Protein AF-A0A9D4YZ09-F1 (afdb_monomer)

pLDDT: mean 78.32, std 15.2, range [42.25, 94.75]

Organism: Chlorella vulgaris (NCBI:txid3077)

Mean predicted aligned error: 13.82 Å

Structure (mmCIF, N/CA/C/O backbone):
data_AF-A0A9D4YZ09-F1
#
_entry.id   AF-A0A9D4YZ09-F1
#
loop_
_atom_site.group_PDB
_atom_site.id
_atom_site.type_symbol
_atom_site.label_atom_id
_atom_site.label_alt_id
_atom_site.label_comp_id
_atom_site.label_asym_id
_atom_site.label_entity_id
_atom_site.label_seq_id
_atom_site.pdbx_PDB_ins_code
_atom_site.Cartn_x
_atom_site.Cartn_y
_atom_site.Cartn_z
_atom_site.occupancy
_atom_site.B_iso_or_equiv
_atom_site.auth_seq_id
_atom_site.auth_comp_id
_atom_site.auth_asym_id
_atom_site.auth_atom_id
_atom_site.pdbx_PDB_model_num
ATOM 1 N N . MET A 1 1 ? -35.721 -37.716 -75.161 1.00 42.25 1 MET A N 1
ATOM 2 C CA . MET A 1 1 ? -34.838 -36.580 -75.488 1.00 42.25 1 MET A CA 1
ATOM 3 C C . MET A 1 1 ? -34.906 -35.580 -74.346 1.00 42.25 1 MET A C 1
ATOM 5 O O . MET A 1 1 ? -36.012 -35.273 -73.939 1.00 42.25 1 MET A O 1
ATOM 9 N N . LEU A 1 2 ? -33.731 -35.188 -73.836 1.00 50.28 2 LEU A N 1
ATOM 10 C CA . LEU A 1 2 ? -33.359 -33.911 -73.199 1.00 50.28 2 LEU A CA 1
ATOM 11 C C . LEU A 1 2 ? -34.378 -33.207 -72.284 1.00 50.28 2 LEU A C 1
ATOM 13 O O . LEU A 1 2 ? -35.423 -32.793 -72.766 1.00 50.28 2 LEU A O 1
ATOM 17 N N . SER A 1 3 ? -33.992 -32.945 -71.026 1.00 43.62 3 SER A N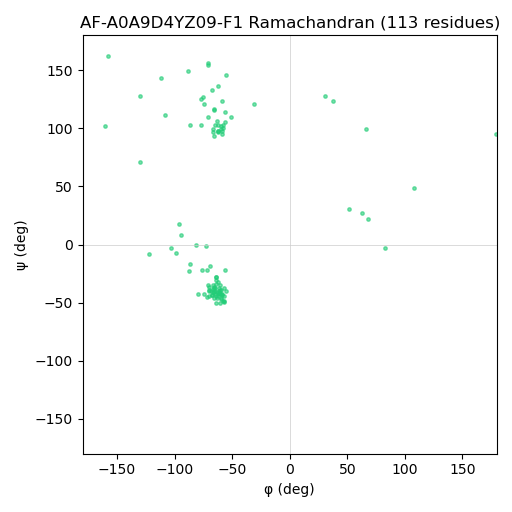 1
ATOM 18 C CA . SER A 1 3 ? -34.164 -31.654 -70.308 1.00 43.62 3 SER A CA 1
ATOM 19 C C . SER A 1 3 ? -33.593 -31.789 -68.885 1.00 43.62 3 SER A C 1
ATOM 21 O O . SER A 1 3 ? -34.132 -32.533 -68.078 1.00 43.62 3 SER A O 1
ATOM 23 N N . PHE A 1 4 ? -32.341 -31.394 -68.636 1.00 44.59 4 PHE A N 1
ATOM 24 C CA . PHE A 1 4 ? -31.876 -30.058 -68.210 1.00 44.59 4 PHE A CA 1
ATOM 25 C C . PHE A 1 4 ? -32.345 -29.617 -66.804 1.00 44.59 4 PHE A C 1
ATOM 27 O O . PHE A 1 4 ? -33.460 -29.152 -66.618 1.00 44.59 4 PHE A O 1
ATOM 34 N N . LEU A 1 5 ? -31.418 -29.787 -65.848 1.00 51.34 5 LEU A N 1
ATOM 35 C CA . LEU A 1 5 ? -30.958 -28.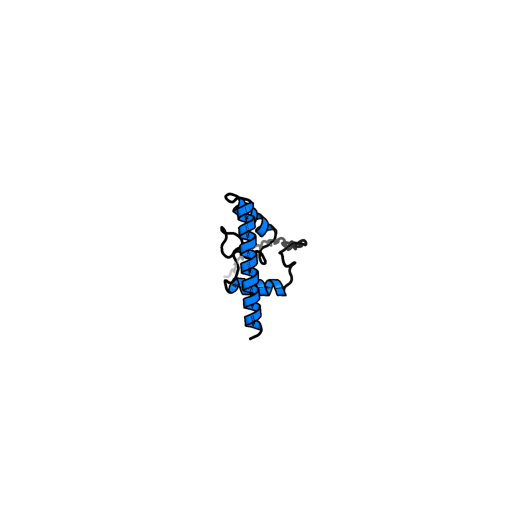852 -64.803 1.00 51.34 5 LEU A CA 1
ATOM 36 C C . LEU A 1 5 ? -31.937 -27.813 -64.223 1.00 51.34 5 LEU A C 1
ATOM 38 O O . LEU A 1 5 ? -32.358 -26.904 -64.927 1.00 51.34 5 LEU A O 1
ATOM 42 N N . ALA A 1 6 ? -32.033 -27.789 -62.888 1.00 55.19 6 ALA A N 1
ATOM 43 C CA . ALA A 1 6 ? -31.859 -26.551 -62.115 1.00 55.19 6 ALA A CA 1
ATOM 44 C C . ALA A 1 6 ? -31.527 -26.854 -60.639 1.00 55.19 6 ALA A C 1
ATOM 46 O O . ALA A 1 6 ? -32.404 -27.160 -59.834 1.00 55.19 6 ALA A O 1
ATOM 47 N N . VAL A 1 7 ? -30.249 -26.732 -60.268 1.00 55.50 7 VAL A N 1
ATOM 48 C CA . VAL A 1 7 ? -29.836 -26.534 -58.870 1.00 55.50 7 VAL A CA 1
ATOM 49 C C . VAL A 1 7 ? -30.120 -25.071 -58.541 1.00 55.50 7 VAL A C 1
ATOM 51 O O . VAL A 1 7 ? -29.392 -24.186 -58.985 1.00 55.50 7 VAL A O 1
ATOM 54 N N . SER A 1 8 ? -31.198 -24.798 -57.807 1.00 49.78 8 SER A N 1
ATOM 55 C CA . SER A 1 8 ? -31.468 -23.449 -57.308 1.00 49.78 8 SER A CA 1
ATOM 56 C C . SER A 1 8 ? -30.751 -23.259 -55.974 1.00 49.78 8 SER A C 1
ATOM 58 O O . SER A 1 8 ? -31.162 -23.780 -54.938 1.00 49.78 8 SER A O 1
ATOM 60 N N . ALA A 1 9 ? -29.628 -22.546 -56.018 1.00 56.19 9 ALA A N 1
ATOM 61 C CA . ALA A 1 9 ? -28.900 -22.114 -54.840 1.00 56.19 9 ALA A CA 1
ATOM 62 C C . ALA A 1 9 ? -29.700 -21.018 -54.118 1.00 56.19 9 ALA A C 1
ATOM 64 O O . ALA A 1 9 ? -29.783 -19.882 -54.590 1.00 56.19 9 ALA A O 1
ATOM 65 N N . CYS A 1 10 ? -30.255 -21.331 -52.946 1.00 49.59 10 CYS A N 1
ATOM 66 C CA . CYS A 1 10 ? -30.741 -20.306 -52.028 1.00 49.59 10 CYS A CA 1
ATOM 67 C C . CYS A 1 10 ? -29.539 -19.508 -51.510 1.00 49.59 10 CYS A C 1
ATOM 69 O O . CYS A 1 10 ? -28.795 -19.931 -50.627 1.00 49.59 10 CYS A O 1
ATOM 71 N N . ARG A 1 11 ? -29.338 -18.346 -52.127 1.00 54.19 11 ARG A N 1
ATOM 72 C CA . ARG A 1 11 ? -28.359 -17.324 -51.772 1.00 54.19 11 ARG A CA 1
ATOM 73 C C . ARG A 1 11 ? -28.579 -16.917 -50.312 1.00 54.19 11 ARG A C 1
ATOM 75 O O . ARG A 1 11 ? -29.542 -16.224 -50.000 1.00 54.19 11 ARG A O 1
ATOM 82 N N . ALA A 1 12 ? -27.693 -17.367 -49.424 1.00 58.56 12 ALA A N 1
ATOM 83 C CA . ALA A 1 12 ? -27.681 -16.964 -48.025 1.00 58.56 12 ALA A CA 1
ATOM 84 C C . ALA A 1 12 ? -27.578 -15.434 -47.941 1.00 58.56 12 ALA A C 1
ATOM 86 O O . ALA A 1 12 ? -26.580 -14.838 -48.358 1.00 58.56 12 ALA A O 1
ATOM 87 N N . ALA A 1 13 ? -28.631 -14.797 -47.433 1.00 62.06 13 ALA A N 1
ATOM 88 C CA . ALA A 1 13 ? -28.620 -13.384 -47.108 1.00 62.06 13 ALA A CA 1
ATOM 89 C C . ALA A 1 13 ? -27.583 -13.168 -46.000 1.00 62.06 13 ALA A C 1
ATOM 91 O O . ALA A 1 13 ? -27.785 -13.556 -44.850 1.00 62.06 13 ALA A O 1
ATOM 92 N N . ARG A 1 14 ? -26.440 -12.577 -46.353 1.00 60.47 14 ARG A N 1
ATOM 93 C CA . ARG A 1 14 ? -25.504 -12.043 -45.366 1.00 60.47 14 ARG A CA 1
ATOM 94 C C . ARG A 1 14 ? -26.197 -10.864 -44.695 1.00 60.47 14 ARG A C 1
ATOM 96 O O . ARG A 1 14 ? -26.228 -9.769 -45.245 1.00 60.47 14 ARG A O 1
ATOM 103 N N . SER A 1 15 ? -26.796 -11.117 -43.536 1.00 53.78 15 SER A N 1
ATOM 104 C CA . SER A 1 15 ? -27.215 -10.065 -42.620 1.00 53.78 15 SER A CA 1
ATOM 105 C C . SER A 1 15 ? -25.956 -9.318 -42.188 1.00 53.78 15 SER A C 1
ATOM 107 O O . SER A 1 15 ? -25.156 -9.840 -41.413 1.00 53.78 15 SER A O 1
ATOM 109 N N . SER A 1 16 ? -25.732 -8.133 -42.754 1.00 62.44 16 SER A N 1
ATOM 110 C CA . SER A 1 16 ? -24.693 -7.219 -42.291 1.00 62.44 16 SER A CA 1
ATOM 111 C C . SER A 1 16 ? -25.074 -6.747 -40.894 1.00 62.44 16 SER A C 1
ATOM 113 O O . SER A 1 16 ? -25.822 -5.787 -40.733 1.00 62.44 16 SER A O 1
ATOM 115 N N . THR A 1 17 ? -24.576 -7.433 -39.870 1.00 59.59 17 THR A N 1
ATOM 116 C CA . THR A 1 17 ? -24.564 -6.899 -38.512 1.00 59.59 17 THR A CA 1
ATOM 117 C C . THR A 1 17 ? -23.642 -5.686 -38.518 1.00 59.59 17 THR A C 1
ATOM 119 O O . THR A 1 17 ? -22.420 -5.831 -38.565 1.00 59.59 17 THR A O 1
ATOM 122 N N . LEU A 1 18 ? -24.225 -4.487 -38.525 1.00 62.94 18 LEU A N 1
ATOM 123 C CA . LEU A 1 18 ? -23.516 -3.260 -38.187 1.00 62.94 18 LEU A CA 1
ATOM 124 C C . LEU A 1 18 ? -23.064 -3.409 -36.736 1.00 62.94 18 LEU A C 1
ATOM 126 O O . LEU A 1 18 ? -23.853 -3.242 -35.809 1.00 62.94 18 LEU A O 1
ATOM 130 N N . VAL A 1 19 ? -21.811 -3.812 -36.542 1.00 64.19 19 VAL A N 1
ATOM 131 C CA . VAL A 1 19 ? -21.183 -3.796 -35.225 1.00 64.19 19 VAL A CA 1
ATOM 132 C C . VAL A 1 19 ? -21.081 -2.317 -34.856 1.00 64.19 19 VAL A C 1
ATOM 134 O O . VAL A 1 19 ? -20.423 -1.580 -35.598 1.00 64.19 19 VAL A O 1
ATOM 137 N N . PRO A 1 20 ? -21.742 -1.828 -33.793 1.00 58.31 20 PRO A N 1
ATOM 138 C CA . PRO A 1 20 ? -21.481 -0.474 -33.346 1.00 58.31 20 PRO A CA 1
ATOM 139 C C . PRO A 1 20 ? -19.991 -0.419 -33.025 1.00 58.31 20 PRO A C 1
ATOM 141 O O . PRO A 1 20 ? -19.485 -1.237 -32.252 1.00 58.31 20 PRO A O 1
ATOM 144 N N . ALA A 1 21 ? -19.273 0.501 -33.669 1.00 65.00 21 ALA A N 1
ATOM 145 C CA . ALA A 1 21 ? -17.928 0.832 -33.253 1.00 65.00 21 ALA A CA 1
ATOM 146 C C . ALA A 1 21 ? -18.055 1.281 -31.798 1.00 65.00 21 ALA A C 1
ATOM 148 O O . ALA A 1 21 ? -18.566 2.366 -31.521 1.00 65.00 21 ALA A O 1
ATOM 149 N N . LEU A 1 22 ? -17.680 0.405 -30.865 1.00 62.09 22 LEU A N 1
ATOM 150 C CA . LEU A 1 22 ? -17.474 0.783 -29.482 1.00 62.09 22 LEU A CA 1
ATOM 151 C C . LEU A 1 22 ? -16.394 1.854 -29.546 1.00 62.09 22 LEU A C 1
ATOM 153 O O . LEU A 1 22 ? -15.213 1.539 -29.696 1.00 62.09 22 LEU A O 1
ATOM 157 N N . SER A 1 23 ? -16.810 3.121 -29.523 1.00 63.25 23 SER A N 1
ATOM 158 C CA . SER A 1 23 ? -15.907 4.220 -29.243 1.00 63.25 23 SER A CA 1
ATOM 159 C C . SER A 1 23 ? -15.215 3.806 -27.959 1.00 63.25 23 SER A C 1
ATOM 161 O O . SER A 1 23 ? -15.871 3.643 -26.927 1.00 63.25 23 SER A O 1
ATOM 163 N N . ARG A 1 24 ? -13.923 3.475 -28.056 1.00 61.34 24 ARG A N 1
ATOM 164 C CA . ARG A 1 24 ? -13.088 3.185 -26.899 1.00 61.34 24 ARG A CA 1
ATOM 165 C C . ARG A 1 24 ? -13.190 4.456 -26.085 1.00 61.34 24 ARG A C 1
ATOM 167 O O . ARG A 1 24 ? -12.590 5.462 -26.449 1.00 61.34 24 ARG A O 1
ATOM 174 N N . GLN A 1 25 ? -14.036 4.435 -25.064 1.00 62.16 25 GLN A N 1
ATOM 175 C CA . GLN A 1 25 ? -14.163 5.534 -24.139 1.00 62.16 25 GLN A CA 1
ATOM 176 C C . GLN A 1 25 ? -12.787 5.608 -23.500 1.00 62.16 25 GLN A C 1
ATOM 178 O O . GLN A 1 25 ? -12.431 4.771 -22.668 1.00 62.16 25 GLN A O 1
ATOM 183 N N . ALA A 1 26 ? -11.954 6.508 -24.021 1.00 61.16 26 ALA A N 1
ATOM 184 C CA . ALA A 1 26 ? -10.707 6.863 -23.400 1.00 61.16 26 ALA A CA 1
ATOM 185 C C . ALA A 1 26 ? -11.145 7.385 -22.044 1.00 61.16 26 ALA A C 1
ATOM 187 O O . ALA A 1 26 ? -11.691 8.481 -21.928 1.00 61.16 26 ALA A O 1
ATOM 188 N N . ARG A 1 27 ? -11.037 6.526 -21.029 1.00 58.00 27 ARG A N 1
ATOM 189 C CA . ARG A 1 27 ? -11.098 6.980 -19.658 1.00 58.00 27 ARG A CA 1
ATOM 190 C C . ARG A 1 27 ? -9.892 7.890 -19.555 1.00 58.00 27 ARG A C 1
ATOM 192 O O . ARG A 1 27 ? -8.765 7.412 -19.482 1.00 58.00 27 ARG A O 1
ATOM 199 N N . CYS A 1 28 ? -10.124 9.189 -19.694 1.00 55.69 28 CYS A N 1
ATOM 200 C CA . CYS A 1 28 ? -9.180 10.187 -19.249 1.00 55.69 28 CYS A CA 1
ATOM 201 C C . CYS A 1 28 ? -9.042 9.897 -17.758 1.00 55.69 28 CYS A C 1
ATOM 203 O O . CYS A 1 28 ? -9.936 10.239 -16.987 1.00 55.69 28 CYS A O 1
ATOM 205 N N . TYR A 1 29 ? -8.022 9.125 -17.381 1.00 55.28 29 TYR A N 1
ATOM 206 C CA . TYR A 1 29 ? -7.661 8.951 -15.988 1.00 55.28 29 TYR A CA 1
ATOM 207 C C . TYR A 1 29 ? -7.340 10.361 -15.507 1.00 55.28 29 TYR A C 1
ATOM 209 O O . TYR A 1 29 ? -6.341 10.953 -15.917 1.00 55.28 29 TYR A O 1
ATOM 217 N N . GLY A 1 30 ? -8.288 10.952 -14.781 1.00 53.91 30 GLY A N 1
ATOM 218 C CA . GLY A 1 30 ? -8.073 12.218 -14.112 1.00 53.91 30 GLY A CA 1
ATOM 219 C C . GLY A 1 30 ? -6.856 12.073 -13.209 1.00 53.91 30 GLY A C 1
ATOM 220 O O . GLY A 1 30 ? -6.583 10.992 -12.693 1.00 53.91 30 GLY A O 1
ATOM 221 N N . VAL A 1 31 ? -6.113 13.164 -13.085 1.00 54.34 31 VAL A N 1
ATOM 222 C CA . VAL A 1 31 ? -5.094 13.403 -12.058 1.00 54.34 31 VAL A CA 1
ATOM 223 C C . VAL A 1 31 ? -5.483 12.679 -10.749 1.00 54.34 31 VAL A C 1
ATOM 225 O O . VAL A 1 31 ? -6.580 12.930 -10.252 1.00 54.34 31 VAL A O 1
ATOM 228 N N . GLY A 1 32 ? -4.640 11.763 -10.243 1.00 58.72 32 GLY A N 1
ATOM 229 C CA . GLY A 1 32 ? -4.931 10.916 -9.062 1.00 58.72 32 GLY A CA 1
ATOM 230 C C . GLY A 1 32 ? -5.198 9.430 -9.360 1.00 58.72 32 GLY A C 1
ATOM 231 O O . GLY A 1 32 ? -6.210 8.871 -8.950 1.00 58.72 32 GLY A O 1
ATOM 232 N N . SER A 1 33 ? -4.336 8.778 -10.151 1.00 72.56 33 SER A N 1
ATOM 233 C CA . SER A 1 33 ? -4.488 7.342 -10.451 1.00 72.56 33 SER A CA 1
ATOM 234 C C . SER A 1 33 ? -3.971 6.468 -9.306 1.00 72.56 33 SER A C 1
ATOM 236 O O . SER A 1 33 ? -4.606 5.465 -9.002 1.00 72.56 33 SER A O 1
ATOM 238 N N . HIS A 1 34 ? -2.816 6.829 -8.737 1.00 81.31 34 HIS A N 1
ATOM 239 C CA . HIS A 1 34 ? -2.015 6.088 -7.755 1.00 81.31 34 HIS A CA 1
ATOM 240 C C . HIS A 1 34 ? -1.113 7.080 -6.999 1.00 81.31 34 HIS A C 1
ATOM 242 O O . HIS A 1 34 ? -0.779 8.132 -7.552 1.00 81.31 34 HIS A O 1
ATOM 248 N N . MET A 1 35 ? -0.579 6.692 -5.834 1.00 85.94 35 MET A N 1
ATOM 249 C CA . MET A 1 35 ? 0.332 7.524 -5.021 1.00 85.94 35 MET A CA 1
ATOM 250 C C . MET A 1 35 ? 1.600 8.019 -5.745 1.00 85.94 35 MET A C 1
ATOM 252 O O . MET A 1 35 ? 2.229 8.975 -5.301 1.00 85.94 35 MET A O 1
ATOM 256 N N . SER A 1 36 ? 2.016 7.353 -6.824 1.00 87.38 36 SER A N 1
ATOM 257 C CA . SER A 1 36 ? 3.232 7.673 -7.585 1.00 87.38 36 SER A CA 1
ATOM 258 C C . SER A 1 36 ? 2.996 8.592 -8.790 1.00 87.38 36 SER A C 1
ATOM 260 O O . SER A 1 36 ? 3.903 8.757 -9.607 1.00 87.38 36 SER A O 1
ATOM 262 N N . ASP A 1 37 ? 1.787 9.144 -8.953 1.00 86.94 37 ASP A N 1
ATOM 263 C CA . ASP A 1 37 ? 1.394 10.019 -10.073 1.00 86.94 37 ASP A CA 1
ATOM 264 C C . ASP A 1 37 ? 1.704 9.437 -11.468 1.00 86.94 37 ASP A C 1
ATOM 266 O O . ASP A 1 37 ? 1.927 10.153 -12.445 1.00 86.94 37 ASP A O 1
ATOM 270 N N . ASN A 1 38 ? 1.670 8.106 -11.584 1.00 85.44 38 ASN A N 1
ATOM 271 C CA . ASN A 1 38 ? 2.049 7.340 -12.777 1.00 85.44 38 ASN A CA 1
ATOM 272 C C . ASN A 1 38 ? 3.527 7.478 -13.195 1.00 85.44 38 ASN A C 1
ATOM 274 O O . ASN A 1 38 ? 3.847 7.295 -14.371 1.00 85.44 38 ASN A O 1
ATOM 278 N N . ASN A 1 39 ? 4.443 7.763 -12.266 1.00 90.00 39 ASN A N 1
ATOM 279 C CA . ASN A 1 39 ? 5.874 7.711 -12.558 1.00 90.00 39 ASN A CA 1
ATOM 280 C C . ASN A 1 39 ? 6.303 6.255 -12.867 1.00 90.00 39 ASN A C 1
ATOM 282 O O . ASN A 1 39 ? 6.232 5.399 -11.977 1.00 90.00 39 ASN A O 1
ATOM 286 N N . PRO A 1 40 ? 6.766 5.950 -14.097 1.00 90.00 40 PRO A N 1
ATOM 287 C CA . PRO A 1 40 ? 7.036 4.577 -14.519 1.00 90.00 40 PRO A CA 1
ATOM 288 C C . PRO A 1 40 ? 8.164 3.911 -13.726 1.00 90.00 40 PRO A C 1
ATOM 290 O O . PRO A 1 40 ? 8.090 2.714 -13.462 1.00 90.00 40 PRO A O 1
ATOM 293 N N . GLU A 1 41 ? 9.180 4.669 -13.307 1.00 90.62 41 GLU A N 1
ATOM 294 C CA . GLU A 1 41 ? 10.331 4.119 -12.580 1.00 90.62 41 GLU A CA 1
ATOM 295 C C . GLU A 1 41 ? 9.932 3.640 -11.179 1.00 90.62 41 GLU A C 1
ATOM 297 O O . GLU A 1 41 ? 10.353 2.575 -10.725 1.00 90.62 41 GLU A O 1
ATOM 302 N N . ILE A 1 42 ? 9.065 4.404 -10.507 1.00 90.81 42 ILE A N 1
ATOM 303 C CA . ILE A 1 42 ? 8.545 4.059 -9.180 1.00 90.81 42 ILE A CA 1
ATOM 304 C C . ILE A 1 42 ? 7.604 2.859 -9.290 1.00 90.81 42 ILE A C 1
ATOM 306 O O . ILE A 1 42 ? 7.721 1.911 -8.516 1.00 90.81 42 ILE A O 1
ATOM 310 N N . LEU A 1 43 ? 6.713 2.859 -10.286 1.00 91.19 43 LEU A N 1
ATOM 311 C CA . LEU A 1 43 ? 5.798 1.741 -10.518 1.00 91.19 43 LEU A CA 1
ATOM 312 C C . LEU A 1 43 ? 6.543 0.438 -10.816 1.00 91.19 43 LEU A C 1
ATOM 314 O O . LEU A 1 43 ? 6.145 -0.614 -10.325 1.00 91.19 43 LEU A O 1
ATOM 318 N N . GLU A 1 44 ? 7.632 0.483 -11.584 1.00 92.25 44 GLU A N 1
ATOM 319 C CA . GLU A 1 44 ? 8.450 -0.700 -11.843 1.00 92.25 44 GLU A CA 1
ATOM 320 C C . GLU A 1 44 ? 9.177 -1.195 -10.586 1.00 92.25 44 GLU A C 1
ATOM 322 O O . GLU A 1 44 ? 9.139 -2.394 -10.304 1.00 92.25 44 GLU A O 1
ATOM 327 N N . LYS A 1 45 ? 9.756 -0.289 -9.785 1.00 91.19 45 LYS A N 1
ATOM 328 C CA . LYS A 1 45 ? 10.384 -0.637 -8.499 1.00 91.19 45 LYS A CA 1
ATOM 329 C C . LYS A 1 45 ? 9.391 -1.343 -7.568 1.00 91.19 45 LYS A C 1
ATOM 331 O O . LYS A 1 45 ? 9.700 -2.402 -7.020 1.00 91.19 45 LYS A O 1
ATOM 336 N N . GLU A 1 46 ? 8.202 -0.773 -7.400 1.00 91.88 46 GLU A N 1
ATOM 337 C CA . GLU A 1 46 ? 7.180 -1.319 -6.504 1.00 91.88 46 GLU A CA 1
ATOM 338 C C . GLU A 1 46 ? 6.556 -2.611 -7.050 1.00 91.88 46 GLU A C 1
ATOM 340 O O . GLU A 1 46 ? 6.316 -3.552 -6.289 1.00 91.88 46 GLU A O 1
ATOM 345 N N . LYS A 1 47 ? 6.389 -2.724 -8.375 1.00 93.69 47 LYS A N 1
ATOM 346 C CA . LYS A 1 47 ? 6.011 -3.975 -9.056 1.00 93.69 47 LYS A CA 1
ATOM 347 C C . LYS A 1 47 ? 7.011 -5.086 -8.749 1.00 93.69 47 LYS A C 1
ATOM 349 O O . LYS A 1 47 ? 6.610 -6.181 -8.364 1.00 93.69 47 LYS A O 1
ATOM 354 N N . ASP A 1 48 ? 8.306 -4.816 -8.878 1.00 93.38 48 ASP A N 1
ATOM 355 C CA . ASP A 1 48 ? 9.344 -5.813 -8.624 1.00 93.38 48 ASP A CA 1
ATOM 356 C C . ASP A 1 48 ? 9.387 -6.246 -7.157 1.00 93.38 48 ASP A C 1
ATOM 358 O O . ASP A 1 48 ? 9.563 -7.432 -6.870 1.00 93.38 48 ASP A O 1
ATOM 362 N N . LYS A 1 49 ? 9.210 -5.309 -6.216 1.00 90.19 49 LYS A N 1
ATOM 363 C CA . LYS A 1 49 ? 9.075 -5.627 -4.786 1.00 90.19 49 LYS A CA 1
ATOM 364 C C . LYS A 1 49 ? 7.878 -6.536 -4.530 1.00 90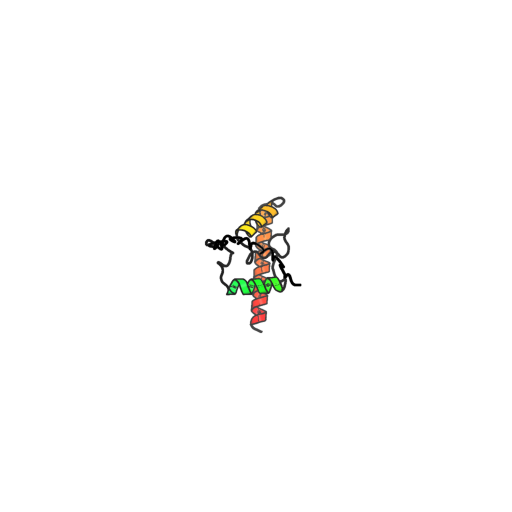.19 49 LYS A C 1
ATOM 366 O O . LYS A 1 49 ? 8.014 -7.544 -3.834 1.00 90.19 49 LYS A O 1
ATOM 371 N N . HIS A 1 50 ? 6.737 -6.209 -5.130 1.00 92.75 50 HIS A N 1
ATOM 372 C CA . HIS A 1 50 ? 5.504 -6.968 -4.983 1.00 92.75 50 HIS A CA 1
ATOM 373 C C . HIS A 1 50 ? 5.632 -8.393 -5.529 1.00 92.75 50 HIS A C 1
ATOM 375 O O . HIS A 1 50 ? 5.318 -9.354 -4.831 1.00 92.75 50 HIS A O 1
ATOM 381 N N . LEU A 1 51 ? 6.202 -8.557 -6.727 1.00 93.19 51 LEU A N 1
ATOM 382 C CA . LEU A 1 51 ? 6.446 -9.875 -7.325 1.00 93.19 51 LEU A CA 1
ATOM 383 C C . LEU A 1 51 ? 7.451 -10.722 -6.531 1.00 93.19 51 LEU A C 1
ATOM 385 O O . LEU A 1 51 ? 7.373 -11.947 -6.547 1.00 93.19 51 LEU A O 1
ATOM 389 N N . LYS A 1 52 ? 8.384 -10.084 -5.815 1.00 91.00 52 LYS A N 1
ATOM 390 C CA . LYS A 1 52 ? 9.327 -10.753 -4.903 1.00 91.00 52 LYS A CA 1
ATOM 391 C C . LYS A 1 52 ? 8.720 -11.066 -3.530 1.00 91.00 52 LYS A C 1
ATOM 393 O O . LYS A 1 52 ? 9.429 -11.602 -2.683 1.00 91.00 52 LYS A O 1
ATOM 398 N N . GLY A 1 53 ? 7.453 -10.715 -3.292 1.00 88.69 53 GLY A N 1
ATOM 399 C CA . GLY A 1 53 ? 6.784 -10.907 -2.005 1.00 88.69 53 GLY A CA 1
ATOM 400 C C . GLY A 1 53 ? 7.342 -10.027 -0.884 1.00 88.69 53 GLY A C 1
ATOM 401 O O . GLY A 1 53 ? 7.196 -10.372 0.282 1.00 88.69 53 GLY A O 1
ATOM 402 N N . LYS A 1 54 ? 7.998 -8.909 -1.224 1.00 87.50 54 LYS A N 1
ATOM 403 C CA . LYS A 1 54 ? 8.605 -7.967 -0.266 1.00 87.50 54 LYS A CA 1
ATOM 404 C C . LYS A 1 54 ? 7.701 -6.769 0.056 1.00 87.50 54 LYS A C 1
ATOM 406 O O . LYS A 1 54 ? 8.189 -5.739 0.506 1.00 87.50 54 LYS A O 1
ATOM 411 N N . THR A 1 55 ? 6.405 -6.859 -0.238 1.00 90.00 55 THR A N 1
ATOM 412 C CA . THR A 1 55 ? 5.440 -5.802 0.096 1.00 90.00 55 THR A CA 1
ATOM 413 C C . THR A 1 55 ? 5.132 -5.836 1.588 1.00 90.00 55 THR A C 1
ATOM 415 O O . THR A 1 55 ? 4.713 -6.875 2.099 1.00 90.00 55 THR A O 1
ATOM 418 N N . VAL A 1 56 ? 5.289 -4.695 2.260 1.00 88.62 56 VAL A N 1
ATOM 419 C CA . VAL A 1 56 ? 4.898 -4.532 3.663 1.00 88.62 56 VAL A CA 1
ATOM 420 C C . VAL A 1 56 ? 3.371 -4.360 3.746 1.00 88.62 56 VAL A C 1
ATOM 422 O O . VAL A 1 56 ? 2.804 -3.508 3.049 1.00 88.62 56 VAL A O 1
ATOM 425 N N . PRO A 1 57 ? 2.661 -5.184 4.537 1.00 87.31 57 PRO A N 1
ATOM 426 C CA . PRO A 1 57 ? 1.210 -5.104 4.647 1.00 87.31 57 PRO A CA 1
ATOM 427 C C . PRO A 1 57 ? 0.787 -3.893 5.490 1.00 87.31 57 PRO A C 1
ATOM 429 O O . PRO A 1 57 ? 1.114 -3.801 6.666 1.00 87.31 57 PRO A O 1
ATOM 432 N N . HIS A 1 58 ? 0.003 -2.990 4.900 1.00 86.56 58 HIS A N 1
ATOM 433 C CA . HIS A 1 58 ? -0.519 -1.802 5.595 1.00 86.56 58 HIS A CA 1
ATOM 434 C C . HIS A 1 58 ? -1.842 -2.043 6.326 1.00 86.56 58 HIS A C 1
ATOM 436 O O . HIS A 1 58 ? -2.209 -1.293 7.227 1.00 86.56 58 HIS A O 1
ATOM 442 N N . ILE A 1 59 ? -2.582 -3.059 5.891 1.00 87.94 59 ILE A N 1
ATOM 443 C CA . ILE A 1 59 ? -3.950 -3.360 6.312 1.00 87.94 59 ILE A CA 1
ATOM 444 C C . ILE A 1 59 ? -3.983 -4.835 6.693 1.00 87.94 59 ILE A C 1
ATOM 446 O O . ILE A 1 59 ? -3.550 -5.682 5.905 1.00 87.94 59 ILE A O 1
ATOM 450 N N . LYS A 1 60 ? -4.472 -5.151 7.896 1.00 84.69 60 LYS A N 1
ATOM 451 C CA . LYS A 1 60 ? -4.394 -6.507 8.459 1.00 84.69 60 LYS A CA 1
ATOM 452 C C . LYS A 1 60 ? -5.318 -7.465 7.725 1.00 84.69 60 LYS A C 1
ATOM 454 O O . LYS A 1 60 ? -4.951 -8.615 7.491 1.00 84.69 60 LYS A O 1
ATOM 459 N N . GLU A 1 61 ? -6.490 -6.985 7.316 1.00 85.62 61 GLU A N 1
ATOM 460 C CA . GLU A 1 61 ? -7.482 -7.797 6.609 1.00 85.62 61 GLU A CA 1
ATOM 461 C C . GLU A 1 61 ? -7.061 -8.196 5.189 1.00 85.62 61 GLU A C 1
ATOM 463 O O . GLU A 1 61 ? -7.634 -9.120 4.605 1.00 85.62 61 GLU A O 1
ATOM 468 N N . VAL A 1 62 ? -6.081 -7.502 4.598 1.00 87.12 62 VAL A N 1
ATOM 469 C CA . VAL A 1 62 ? -5.726 -7.668 3.182 1.00 87.12 62 VAL A CA 1
ATOM 470 C C . VAL A 1 62 ? -4.218 -7.884 3.026 1.00 87.12 62 VAL A C 1
ATOM 472 O O . VAL A 1 62 ? -3.507 -7.011 2.518 1.00 87.12 62 VAL A O 1
ATOM 475 N N . PRO A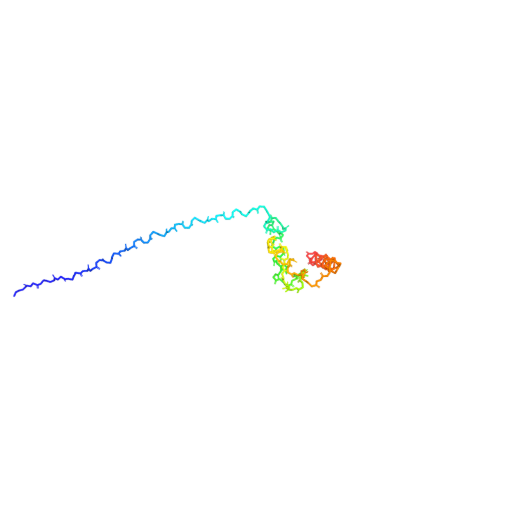 1 63 ? -3.707 -9.060 3.445 1.00 84.81 63 PRO A N 1
ATOM 476 C CA . PRO A 1 63 ? -2.289 -9.367 3.346 1.00 84.81 63 PRO A CA 1
ATOM 477 C C . PRO A 1 63 ? -1.836 -9.375 1.883 1.00 84.81 63 PRO A C 1
ATOM 479 O O . PRO A 1 63 ? -2.507 -9.915 1.002 1.00 84.81 63 PRO A O 1
ATOM 482 N N . GLY A 1 64 ? -0.675 -8.774 1.626 1.00 85.94 64 GLY A N 1
ATOM 483 C CA . GLY A 1 64 ? -0.083 -8.687 0.291 1.00 85.94 64 GLY A CA 1
ATOM 484 C C . GLY A 1 64 ? -0.619 -7.551 -0.581 1.00 85.94 64 GLY A C 1
ATOM 485 O O . GLY A 1 64 ? -0.101 -7.350 -1.674 1.00 85.94 64 GLY A O 1
ATOM 486 N N . TRP A 1 65 ? -1.603 -6.775 -0.129 1.00 91.50 65 TRP A N 1
ATOM 487 C CA . TRP A 1 65 ? -2.014 -5.564 -0.838 1.00 91.50 65 TRP A CA 1
ATOM 488 C C . TRP A 1 65 ? -0.907 -4.497 -0.797 1.00 91.50 65 TRP A C 1
ATOM 490 O O . TRP A 1 65 ? -0.329 -4.246 0.259 1.00 91.50 65 TRP A O 1
ATOM 500 N N . ASN A 1 66 ? -0.599 -3.883 -1.946 1.00 92.12 66 ASN A N 1
ATOM 501 C CA . ASN A 1 66 ? 0.439 -2.855 -2.069 1.00 92.12 66 ASN A CA 1
ATOM 502 C C . ASN A 1 66 ? -0.204 -1.478 -2.286 1.00 92.12 66 ASN A C 1
ATOM 504 O O . ASN A 1 66 ? -0.744 -1.222 -3.361 1.00 92.12 66 ASN A O 1
ATOM 508 N N . ALA A 1 67 ? -0.090 -0.588 -1.298 1.00 89.31 67 ALA A N 1
ATOM 509 C CA . ALA A 1 67 ? -0.664 0.757 -1.343 1.00 89.31 67 ALA A CA 1
ATOM 510 C C . ALA A 1 67 ? -0.088 1.630 -2.477 1.00 89.31 67 ALA A C 1
ATOM 512 O O . ALA A 1 67 ? -0.813 2.421 -3.073 1.00 89.31 67 ALA A O 1
ATOM 513 N N . HIS A 1 68 ? 1.184 1.446 -2.845 1.00 89.62 68 HIS A N 1
ATOM 514 C CA . HIS A 1 68 ? 1.829 2.218 -3.914 1.00 89.62 68 HIS A CA 1
ATOM 515 C C . HIS A 1 68 ? 1.423 1.780 -5.329 1.00 89.62 68 HIS A C 1
ATOM 517 O O . HIS A 1 68 ? 1.565 2.554 -6.279 1.00 89.62 68 HIS A O 1
ATOM 523 N N . LEU A 1 69 ? 0.930 0.544 -5.476 1.00 91.75 69 LEU A N 1
ATOM 524 C CA . LEU A 1 69 ? 0.416 -0.015 -6.735 1.00 91.75 69 LEU A CA 1
ATOM 525 C C . LEU A 1 69 ? -1.112 -0.057 -6.795 1.00 91.75 69 LEU A C 1
ATOM 527 O O . LEU A 1 69 ? -1.655 -0.493 -7.806 1.00 91.75 69 LEU A O 1
ATOM 531 N N . ALA A 1 70 ? -1.795 0.336 -5.726 1.00 90.81 70 ALA A N 1
ATOM 532 C CA . ALA A 1 70 ? -3.242 0.412 -5.689 1.00 90.81 70 ALA A CA 1
ATOM 533 C C . ALA A 1 70 ? -3.718 1.780 -6.171 1.00 90.81 70 ALA A C 1
ATOM 535 O O . ALA A 1 70 ? -3.062 2.803 -5.958 1.00 90.81 70 ALA A O 1
ATOM 536 N N . SER A 1 71 ? -4.901 1.798 -6.781 1.00 90.44 71 SER A N 1
ATOM 537 C CA . SER A 1 71 ? -5.536 3.067 -7.124 1.00 90.44 71 SER A CA 1
ATOM 538 C C . SER A 1 71 ? -6.037 3.800 -5.881 1.00 90.44 71 SER A C 1
ATOM 540 O O . SER A 1 71 ? -6.418 3.158 -4.900 1.00 90.44 71 SER A O 1
ATOM 542 N N . ASP A 1 72 ? -6.142 5.127 -5.948 1.00 88.06 72 ASP A N 1
ATOM 543 C CA . ASP A 1 72 ? -6.629 5.944 -4.825 1.00 88.06 72 ASP A CA 1
ATOM 544 C C . ASP A 1 72 ? -8.021 5.486 -4.346 1.00 88.06 72 ASP A C 1
ATOM 546 O O . ASP A 1 72 ? -8.283 5.374 -3.149 1.00 88.06 72 ASP A O 1
ATOM 550 N N . ALA A 1 73 ? -8.909 5.129 -5.282 1.00 88.81 73 ALA A N 1
ATOM 551 C CA . ALA A 1 73 ? -10.243 4.619 -4.963 1.00 88.81 73 ALA A CA 1
ATOM 552 C C . ALA A 1 73 ? -10.205 3.253 -4.257 1.00 88.81 73 ALA A C 1
ATOM 554 O O . ALA A 1 73 ? -11.013 2.988 -3.368 1.00 88.81 73 ALA A O 1
ATOM 555 N N . GLU A 1 74 ? -9.272 2.380 -4.642 1.00 90.06 74 GLU A N 1
ATOM 556 C CA . GLU A 1 74 ? -9.073 1.102 -3.963 1.00 90.06 74 GLU A CA 1
ATOM 557 C C . GLU A 1 74 ? -8.542 1.322 -2.546 1.00 90.06 74 GLU A C 1
ATOM 559 O O . GLU A 1 74 ? -9.067 0.723 -1.610 1.00 90.06 74 GLU A O 1
ATOM 564 N N . ALA A 1 75 ? -7.575 2.224 -2.369 1.00 89.50 75 ALA A N 1
ATOM 565 C CA . ALA A 1 75 ? -7.023 2.549 -1.060 1.00 89.50 75 ALA A CA 1
ATOM 566 C C . ALA A 1 75 ? -8.087 3.055 -0.079 1.00 89.50 75 ALA A C 1
ATOM 568 O O . ALA A 1 75 ? -8.134 2.585 1.058 1.00 89.50 75 ALA A O 1
ATOM 569 N N . VAL A 1 76 ? -8.998 3.924 -0.530 1.00 89.25 76 VAL A N 1
ATOM 570 C CA . VAL A 1 76 ? -10.124 4.408 0.290 1.00 89.25 76 VAL A CA 1
ATOM 571 C C . VAL A 1 76 ? -11.024 3.255 0.736 1.00 89.25 76 VAL A C 1
ATOM 573 O O . VAL A 1 76 ? -11.273 3.100 1.928 1.00 89.25 76 VAL A O 1
ATOM 576 N N . VAL A 1 77 ? -11.458 2.394 -0.192 1.00 89.94 77 VAL A N 1
ATOM 577 C CA . VAL A 1 77 ? -12.341 1.257 0.137 1.00 89.94 77 VAL A CA 1
ATOM 578 C C . VAL A 1 77 ? -11.680 0.297 1.125 1.00 89.94 77 VAL A C 1
ATOM 580 O O . VAL A 1 77 ? -12.356 -0.311 1.955 1.00 89.94 77 VAL A O 1
ATOM 583 N N . LYS A 1 78 ? -10.362 0.121 1.029 1.00 89.19 78 LYS A N 1
ATOM 584 C CA . LYS A 1 78 ? -9.611 -0.755 1.929 1.00 89.19 78 LYS A CA 1
ATOM 585 C C . LYS A 1 78 ? -9.448 -0.133 3.315 1.00 89.19 78 LYS A C 1
ATOM 587 O O . LYS A 1 78 ? -9.676 -0.829 4.299 1.00 89.19 78 LYS A O 1
ATOM 592 N N . ALA A 1 79 ? -9.143 1.161 3.389 1.00 87.56 79 ALA A N 1
ATOM 593 C CA . ALA A 1 79 ? -9.046 1.892 4.650 1.00 87.56 79 ALA A CA 1
ATOM 594 C C . ALA A 1 79 ? -10.387 1.940 5.402 1.00 87.56 79 ALA A C 1
ATOM 596 O O . ALA A 1 79 ? -10.424 1.737 6.613 1.00 87.56 79 ALA A O 1
ATOM 597 N N . GLU A 1 80 ? -11.499 2.150 4.688 1.00 88.31 80 GLU A N 1
ATOM 598 C CA . GLU A 1 80 ? -12.836 2.156 5.295 1.00 88.31 80 GLU A CA 1
ATOM 599 C C . GLU A 1 80 ? -13.191 0.806 5.930 1.00 88.31 80 GLU A C 1
ATOM 601 O O . GLU A 1 80 ? -13.794 0.775 7.002 1.00 88.31 80 GLU A O 1
ATOM 606 N N . ARG A 1 81 ? -12.794 -0.311 5.306 1.00 86.88 81 ARG A N 1
ATOM 607 C CA . ARG A 1 81 ? -13.105 -1.661 5.804 1.00 86.88 81 ARG A CA 1
ATOM 608 C C . ARG A 1 81 ? -12.357 -2.024 7.086 1.00 86.88 81 ARG A C 1
ATOM 610 O O . ARG A 1 81 ? -12.977 -2.577 7.983 1.00 86.88 81 ARG A O 1
ATOM 617 N N . GLU A 1 82 ? -11.085 -1.647 7.200 1.00 81.06 82 GLU A N 1
ATOM 618 C CA . GLU A 1 82 ? -10.253 -1.941 8.382 1.00 81.06 82 GLU A CA 1
ATOM 619 C C . GLU A 1 82 ? -10.775 -1.243 9.656 1.00 81.06 82 GLU A C 1
ATOM 621 O O . GLU A 1 82 ? -10.602 -1.736 10.767 1.00 81.06 82 GLU A O 1
ATOM 626 N N . SER A 1 83 ? -11.451 -0.097 9.510 1.00 68.44 83 SER A N 1
ATOM 627 C CA . SER A 1 83 ? -11.857 0.764 10.632 1.00 68.44 83 SER A CA 1
ATOM 628 C C . SER A 1 83 ? -13.011 0.241 11.504 1.00 68.44 83 SER A C 1
ATOM 630 O O . SER A 1 83 ? -13.385 0.908 12.469 1.00 68.44 83 SER A O 1
ATOM 632 N N . ALA A 1 84 ? -13.587 -0.925 11.196 1.00 71.06 84 ALA A N 1
ATOM 633 C CA . ALA A 1 84 ? -14.769 -1.432 11.894 1.00 71.06 84 ALA A CA 1
ATOM 634 C C . ALA A 1 84 ? -14.505 -1.796 13.371 1.00 71.06 84 ALA A C 1
ATOM 636 O O . ALA A 1 84 ? -15.373 -1.556 14.212 1.00 71.06 84 ALA A O 1
ATOM 637 N N . ASP A 1 85 ? -13.311 -2.314 13.687 1.00 77.38 85 ASP A N 1
ATOM 638 C CA . ASP A 1 85 ? -13.040 -2.971 14.976 1.00 77.38 85 ASP A CA 1
ATOM 639 C C . ASP A 1 85 ? -11.890 -2.345 15.799 1.00 77.38 85 ASP A C 1
ATOM 641 O O . ASP A 1 85 ? -11.697 -2.718 16.957 1.00 77.38 85 ASP A O 1
ATOM 645 N N . SER A 1 86 ? -11.127 -1.386 15.251 1.00 81.19 86 SER A N 1
ATOM 646 C CA . SER A 1 86 ? -9.943 -0.797 15.912 1.00 81.19 86 SER A CA 1
ATOM 647 C C . SER A 1 86 ? -10.119 0.666 16.326 1.00 81.19 86 SER A C 1
ATOM 649 O O . SER A 1 86 ? -10.687 1.472 15.589 1.00 81.19 86 SER A O 1
ATOM 651 N N . SER A 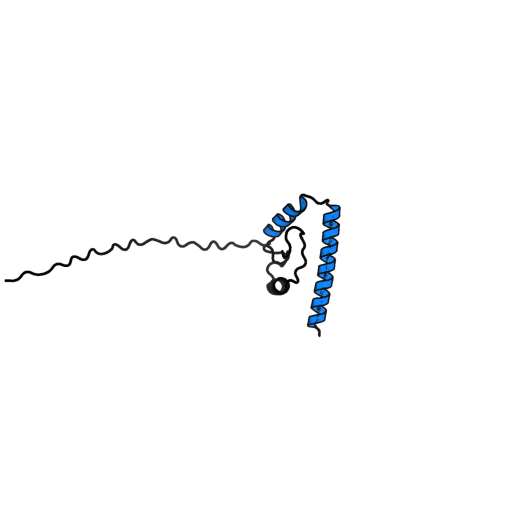1 87 ? -9.558 1.050 17.476 1.00 90.44 87 SER A N 1
ATOM 652 C CA . SER A 1 87 ? -9.537 2.451 17.910 1.00 90.44 87 SER A CA 1
ATOM 653 C C . SER A 1 87 ? -8.581 3.307 17.065 1.00 90.44 87 SER A C 1
ATOM 655 O O . SER A 1 87 ? -7.604 2.818 16.496 1.00 90.44 87 SER A O 1
ATOM 657 N N . VAL A 1 88 ? -8.816 4.624 17.022 1.00 89.88 88 VAL A N 1
ATOM 658 C CA . VAL A 1 88 ? -7.956 5.572 16.282 1.00 89.88 88 VAL A CA 1
ATOM 659 C C . VAL A 1 88 ? -6.498 5.515 16.743 1.00 89.88 88 VAL A C 1
ATOM 661 O O . VAL A 1 88 ? -5.590 5.590 15.919 1.00 89.88 88 VAL A O 1
ATOM 664 N N . GLU A 1 89 ? -6.264 5.342 18.043 1.00 92.94 89 GLU A N 1
ATOM 665 C CA . GLU A 1 89 ? -4.914 5.257 18.603 1.00 92.94 89 GLU A CA 1
ATOM 666 C C . GLU A 1 89 ? -4.171 4.002 18.118 1.00 92.94 89 GLU A C 1
ATOM 668 O O . GLU A 1 89 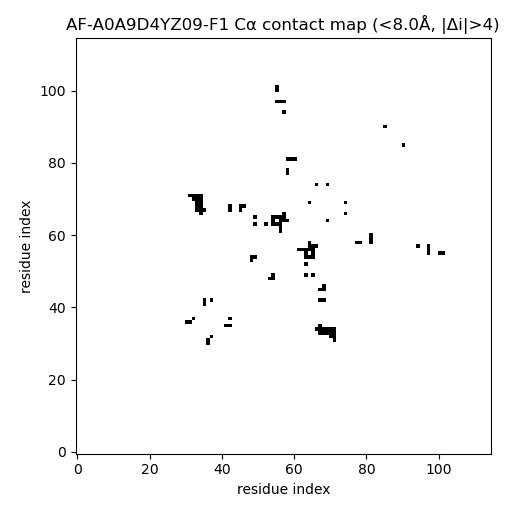? -2.992 4.070 17.769 1.00 92.94 89 GLU A O 1
ATOM 673 N N . GLU A 1 90 ? -4.857 2.859 18.049 1.00 90.38 90 GLU A N 1
ATOM 674 C CA . GLU A 1 90 ? -4.281 1.610 17.539 1.00 90.38 90 GLU A CA 1
ATOM 675 C C . GLU A 1 90 ? -3.967 1.702 16.046 1.00 90.38 90 GLU A C 1
ATOM 677 O O . GLU A 1 90 ? -2.895 1.266 15.625 1.00 90.38 90 GLU A O 1
ATOM 682 N N . MET A 1 91 ? -4.847 2.326 15.256 1.00 88.31 91 MET A N 1
ATOM 683 C CA . MET A 1 91 ? -4.599 2.561 13.829 1.00 88.31 91 MET A CA 1
ATOM 684 C C . MET A 1 91 ? -3.364 3.444 13.606 1.00 88.31 91 MET A C 1
ATOM 686 O O . MET A 1 91 ? -2.532 3.160 12.741 1.00 88.31 91 MET A O 1
ATOM 690 N N . GLN A 1 92 ? -3.206 4.498 14.410 1.00 92.44 92 GLN A N 1
ATOM 691 C CA . GLN A 1 92 ? -2.044 5.385 14.335 1.00 92.44 92 GLN A CA 1
ATOM 692 C C . GLN A 1 92 ? -0.750 4.665 14.716 1.00 92.44 92 GLN A C 1
ATOM 694 O O . GLN A 1 92 ? 0.243 4.779 13.999 1.00 92.44 92 GLN A O 1
ATOM 699 N N . LYS A 1 93 ? -0.761 3.898 15.814 1.00 93.44 93 LYS A N 1
ATOM 700 C CA . LYS A 1 93 ? 0.390 3.086 16.242 1.00 93.44 93 LYS A CA 1
ATOM 701 C C . LYS A 1 93 ? 0.805 2.098 15.155 1.00 93.44 93 LYS A C 1
ATOM 703 O O . LYS A 1 93 ? 1.970 2.086 14.772 1.00 93.44 93 LYS A O 1
ATOM 708 N N . HIS A 1 94 ? -0.160 1.368 14.599 1.00 90.62 94 HIS A N 1
ATOM 709 C CA . HIS A 1 94 ? 0.078 0.428 13.506 1.00 90.62 94 HIS A CA 1
ATOM 710 C C . HIS A 1 94 ? 0.676 1.113 12.271 1.00 90.62 94 HIS A C 1
ATOM 712 O O . HIS A 1 94 ? 1.640 0.625 11.695 1.00 90.62 94 HIS A O 1
ATOM 718 N N . THR A 1 95 ? 0.162 2.288 11.898 1.00 90.81 95 THR A N 1
ATOM 719 C CA . THR A 1 95 ? 0.709 3.061 10.770 1.00 90.81 95 THR A CA 1
ATOM 720 C C . THR A 1 95 ? 2.176 3.431 11.004 1.00 90.81 95 THR A C 1
ATOM 722 O O . THR A 1 95 ? 2.995 3.320 10.097 1.00 90.81 95 THR A O 1
ATOM 725 N N . VAL A 1 96 ? 2.536 3.846 12.223 1.00 94.75 96 VAL A N 1
ATOM 726 C CA . VAL A 1 96 ? 3.929 4.180 12.567 1.00 94.75 96 VAL A CA 1
ATOM 727 C C . VAL A 1 96 ? 4.841 2.954 12.504 1.00 94.75 96 VAL A C 1
ATOM 729 O O . VAL A 1 96 ? 5.994 3.088 12.104 1.00 94.75 96 VAL A O 1
ATOM 732 N N . GLU A 1 97 ? 4.356 1.785 12.917 1.00 93.06 97 GLU A N 1
ATOM 733 C CA . GLU A 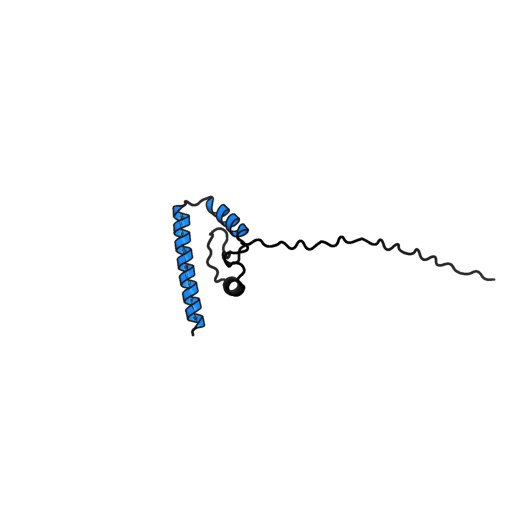1 97 ? 5.106 0.526 12.835 1.00 93.06 97 GLU A CA 1
ATOM 734 C C . GLU A 1 97 ? 5.375 0.145 11.376 1.00 93.06 97 GLU A C 1
ATOM 736 O O . GLU A 1 97 ? 6.533 -0.008 10.998 1.00 93.06 97 GLU A O 1
ATOM 741 N N . VAL A 1 98 ? 4.340 0.140 10.533 1.00 91.19 98 VAL A N 1
ATOM 742 C CA . VAL A 1 98 ? 4.464 -0.164 9.098 1.00 91.19 98 VAL A CA 1
ATOM 743 C C . VAL A 1 98 ? 5.461 0.769 8.402 1.00 91.19 98 VAL A C 1
ATOM 745 O O . VAL A 1 98 ? 6.328 0.301 7.671 1.00 91.19 98 VAL A O 1
ATOM 748 N N . LEU A 1 99 ? 5.410 2.079 8.673 1.00 91.19 99 LEU A N 1
ATOM 749 C CA . LEU A 1 99 ? 6.337 3.046 8.066 1.00 91.19 99 LEU A CA 1
ATOM 750 C C . LEU A 1 99 ? 7.802 2.820 8.470 1.00 91.19 99 LEU A C 1
ATOM 752 O O . LEU A 1 99 ? 8.713 3.142 7.706 1.00 91.19 99 LEU A O 1
ATOM 756 N N . LYS A 1 100 ? 8.049 2.293 9.674 1.00 93.19 100 LYS A N 1
ATOM 757 C CA . LYS A 1 100 ? 9.406 1.925 10.099 1.00 93.19 100 LYS A CA 1
ATOM 758 C C . LYS A 1 100 ? 9.885 0.686 9.354 1.00 93.19 100 LYS A C 1
ATOM 760 O O . LYS A 1 100 ? 10.998 0.707 8.837 1.00 93.19 100 LYS A O 1
ATOM 765 N N . ASP A 1 101 ? 9.035 -0.331 9.247 1.00 89.75 101 ASP A N 1
ATOM 766 C CA . ASP A 1 101 ? 9.352 -1.569 8.530 1.00 89.75 101 ASP A CA 1
ATOM 767 C C . ASP A 1 101 ? 9.666 -1.292 7.049 1.00 89.75 101 ASP A C 1
ATOM 769 O O . ASP A 1 101 ? 10.602 -1.857 6.482 1.00 89.75 101 ASP A O 1
ATOM 773 N N . GLU A 1 102 ? 8.935 -0.367 6.420 1.00 88.25 102 GLU A N 1
ATOM 774 C CA . GLU A 1 102 ? 9.214 0.078 5.052 1.00 88.25 102 GLU A CA 1
ATOM 775 C C . GLU A 1 102 ? 10.562 0.787 4.914 1.00 88.25 102 GLU A C 1
ATOM 777 O O . GLU A 1 102 ? 11.315 0.497 3.980 1.00 88.25 102 GLU A O 1
ATOM 782 N N . ALA A 1 103 ? 10.883 1.692 5.843 1.00 87.88 103 ALA A N 1
ATOM 783 C CA . ALA A 1 103 ? 12.159 2.399 5.842 1.00 87.88 103 ALA A CA 1
ATOM 784 C C . ALA A 1 103 ? 13.338 1.422 5.984 1.00 87.88 103 ALA A C 1
ATOM 786 O O . ALA A 1 103 ? 14.332 1.539 5.267 1.00 87.88 103 ALA A O 1
ATOM 787 N N . GLU A 1 104 ? 13.212 0.421 6.857 1.00 88.31 104 GLU A N 1
ATOM 788 C CA . GLU A 1 104 ? 14.218 -0.631 7.023 1.00 88.31 104 GLU A CA 1
ATOM 789 C C . GLU A 1 104 ? 14.363 -1.498 5.761 1.00 88.31 104 GLU A C 1
ATOM 791 O O . GLU A 1 104 ? 15.484 -1.784 5.327 1.00 88.31 104 GLU A O 1
ATOM 796 N N . ALA A 1 105 ? 13.249 -1.867 5.120 1.00 84.44 105 ALA A N 1
ATOM 797 C CA . ALA A 1 105 ? 13.258 -2.655 3.888 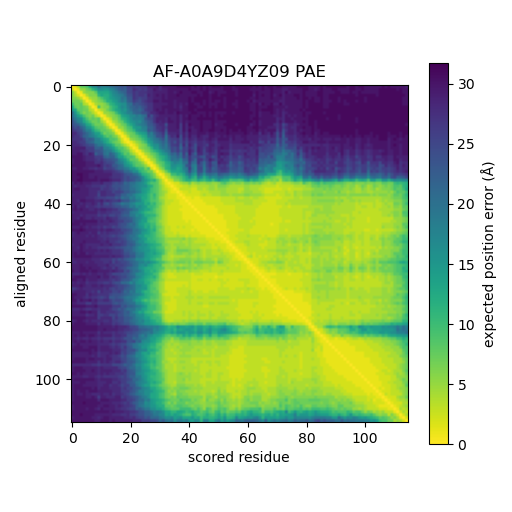1.00 84.44 105 ALA A CA 1
ATOM 798 C C . ALA A 1 105 ? 13.887 -1.900 2.699 1.00 84.44 105 ALA A C 1
ATOM 800 O O . ALA A 1 105 ? 14.593 -2.498 1.875 1.00 84.44 105 ALA A O 1
ATOM 8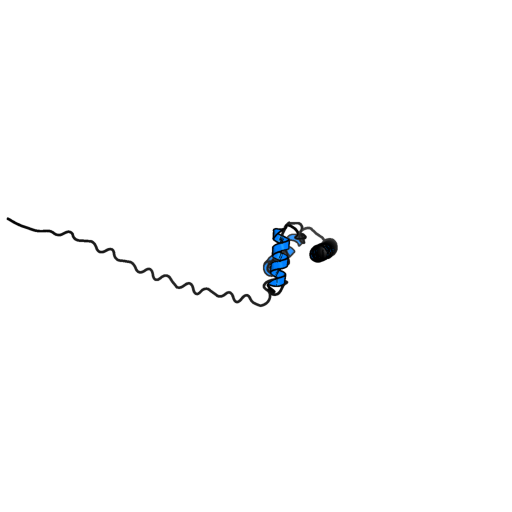01 N N . ASP A 1 106 ? 13.655 -0.589 2.595 1.00 82.94 106 ASP A N 1
ATOM 802 C CA . ASP A 1 106 ? 14.264 0.251 1.560 1.00 82.94 106 ASP A CA 1
ATOM 803 C C . ASP A 1 106 ? 15.776 0.440 1.782 1.00 82.94 106 ASP A C 1
ATOM 805 O O . ASP A 1 106 ? 16.545 0.371 0.816 1.00 82.94 106 ASP A O 1
ATOM 809 N N . GLU A 1 107 ? 16.222 0.596 3.033 1.00 84.44 107 GLU A N 1
ATOM 810 C CA . GLU A 1 107 ? 17.645 0.641 3.410 1.00 84.44 107 GLU A CA 1
ATOM 811 C C . GLU A 1 107 ? 18.370 -0.675 3.073 1.00 84.44 107 GLU A C 1
ATOM 813 O O . GLU A 1 107 ? 19.463 -0.669 2.492 1.00 84.44 107 GLU A O 1
ATOM 818 N N . GLU A 1 108 ? 17.758 -1.828 3.371 1.00 82.56 108 GLU A N 1
ATOM 819 C CA . GLU A 1 108 ? 18.306 -3.135 2.987 1.00 82.56 108 GLU A CA 1
ATOM 820 C C . GLU A 1 108 ? 18.442 -3.241 1.461 1.00 82.56 108 GLU A C 1
ATOM 822 O O . GLU A 1 108 ? 19.496 -3.625 0.938 1.00 82.56 108 GLU A O 1
ATOM 827 N N . HIS A 1 109 ? 17.400 -2.847 0.722 1.00 76.69 109 HIS A N 1
ATOM 828 C CA . HIS A 1 109 ? 17.427 -2.884 -0.734 1.00 76.69 109 HIS A CA 1
ATOM 829 C C . HIS A 1 109 ? 18.534 -1.988 -1.314 1.00 76.69 109 HIS A C 1
ATOM 831 O O . HIS A 1 109 ? 19.258 -2.422 -2.217 1.00 76.69 109 HIS A O 1
ATOM 837 N N . ALA A 1 110 ? 18.726 -0.785 -0.766 1.00 80.81 110 ALA A N 1
ATOM 838 C CA . ALA A 1 110 ? 19.795 0.128 -1.170 1.00 80.81 110 ALA A CA 1
ATOM 839 C C . ALA A 1 110 ? 21.196 -0.469 -0.938 1.00 80.81 110 ALA A C 1
ATOM 841 O O . ALA A 1 110 ? 22.072 -0.365 -1.806 1.00 80.81 110 ALA A O 1
ATOM 842 N N . ARG A 1 111 ? 21.394 -1.171 0.186 1.00 81.75 111 ARG A N 1
ATOM 843 C CA . ARG A 1 111 ? 22.663 -1.836 0.519 1.00 81.75 111 ARG A CA 1
ATOM 844 C C . ARG A 1 111 ? 22.982 -2.994 -0.430 1.00 81.75 111 ARG A C 1
ATOM 846 O O . ARG A 1 111 ? 24.128 -3.158 -0.830 1.00 81.75 111 ARG A O 1
ATOM 853 N N . THR A 1 112 ? 21.977 -3.765 -0.851 1.00 75.06 112 THR A N 1
ATOM 854 C CA . THR A 1 112 ? 22.178 -4.879 -1.805 1.00 75.06 112 THR A CA 1
ATOM 855 C C . THR A 1 112 ? 22.484 -4.434 -3.234 1.00 75.06 112 THR A C 1
ATOM 857 O O . THR A 1 112 ? 23.034 -5.212 -4.002 1.00 75.06 112 THR A O 1
ATOM 860 N N . LYS A 1 113 ? 22.126 -3.200 -3.612 1.00 67.62 113 LYS A N 1
ATOM 861 C CA . LYS A 1 113 ? 22.344 -2.666 -4.967 1.00 67.62 113 LYS A CA 1
ATOM 862 C C . LYS A 1 113 ? 23.733 -2.038 -5.152 1.00 67.62 113 LYS A C 1
ATOM 864 O O . LYS A 1 113 ? 24.139 -1.792 -6.283 1.00 67.62 113 LYS A O 1
ATOM 869 N N . THR A 1 114 ? 24.426 -1.736 -4.052 1.00 67.31 114 THR A N 1
ATOM 870 C CA . THR A 1 114 ? 25.770 -1.131 -4.033 1.00 67.31 114 THR A CA 1
ATOM 871 C C . THR A 1 114 ? 26.903 -2.141 -3.812 1.00 67.31 114 THR A C 1
ATOM 873 O O . THR A 1 114 ? 28.066 -1.755 -3.931 1.00 67.31 114 THR A O 1
ATOM 876 N N . ALA A 1 115 ? 26.578 -3.405 -3.522 1.00 52.25 115 ALA A N 1
ATOM 877 C CA . ALA A 1 115 ? 27.514 -4.529 -3.424 1.00 52.25 115 ALA A CA 1
ATOM 878 C C . ALA A 1 115 ? 27.587 -5.308 -4.746 1.00 52.25 115 ALA A C 1
ATOM 880 O O . ALA A 1 115 ? 28.702 -5.761 -5.088 1.00 52.25 115 ALA A O 1
#

Sequence (115 aa):
MLSFLAVSACRAARSSTLVPALSRQARCYGVGSHMSDNNPEILEKEKDKHLKGKTVPHIKEVPGWNAHLASDAEAVVKAERESADSSVEEMQKHTVEVLKDEAEADEEHARTKTA

Foldseek 3Di:
DDDDDDPDDPPPPPPPPPDPPPPPPPPPVPQFFFPVSPPPVVLVVQVVCLVVVNAQDLAPVDPSDHRRNHGPVVVVVRVVVRPPPDDPVVNVVSNVVSVVSVVVSVVVVVVVVVD

Secondary structure (DSSP, 8-state):
------------------------------S-SBTTTT-HHHHHHHHHHHHTT-PPPSSTTSTT--TTTSBHHHHHHHHHHHTTS--HHHHHHHHHHHHHHHHHHHHHHHHHH--

Radius of gyration: 28.72 Å; Cα contacts (8 Å, |Δi|>4): 61; chains: 1; bounding box: 62×50×94 Å

Solvent-accessible surface area (backbone atoms only — not comparable to full-atom values): 7464 Å² total; per-residue (Å²): 132,90,83,82,87,80,88,79,78,81,76,77,79,78,77,79,75,80,72,75,78,74,73,76,74,75,73,76,78,56,94,73,58,28,83,56,76,77,40,65,69,57,51,51,54,53,48,52,34,47,77,68,69,65,48,73,54,85,45,86,92,46,75,72,47,46,72,68,80,31,36,52,70,54,51,50,59,52,56,62,61,65,56,78,84,58,55,71,68,56,54,51,53,50,52,55,51,45,56,50,55,49,52,53,54,50,51,52,53,55,55,65,73,76,110